Protein AF-X8AEP3-F1 (afdb_monomer)

Sequence (101 aa):
MRSLLNKVFTPRAIQSQRQMVTEKIDKYLGAVDPDRFDVVQDFSGPFPVEVITTMLGVPEEHAQQIRHWIDESLTREPGRSKSGSRVCRPISTPRCCTTIW

Foldseek 3Di:
DVVVVCVCPDPVNVVVCVVVLVVLQCVQVVVDDPVDDDCCPRPPLQSVLQSVCVVVVHDNVCSVVVSVVVVVVPDDDPPPPPPPDPPPDPPPDPDDPDDDD

Nearest PDB structures (foldseek):
  1io8-assembly2_B  TM=8.961E-01  e=4.052E-03  Saccharolobus solfataricus
  1io7-assembly2_B  TM=8.496E-01  e=3.179E-03  Saccharolobus solfataricus
  3p3l-assembly2_B  TM=8.886E-01  e=7.447E-02  Streptomyces thioluteus
  8amq-assembly1_A  TM=6.774E-01  e=2.219E-01  Mycobacterium tuberculosis H37Rv

Mean predicted aligned error: 11.28 Å

Solvent-accessible surface area (backbone atoms only — not comparable to full-atom values): 6535 Å² total; per-residue (Å²): 113,69,77,61,52,55,69,62,68,29,74,69,56,51,59,70,41,49,64,63,51,49,54,52,50,49,56,38,64,69,72,49,54,93,91,66,72,52,65,51,77,62,33,65,57,56,48,62,40,43,53,54,32,52,75,70,69,49,63,73,88,49,29,61,61,52,41,53,55,50,53,61,71,65,66,70,67,90,90,67,76,82,72,76,81,75,73,80,70,82,77,90,65,97,78,76,97,68,88,81,133

InterPro domains:
  IPR002397 Cytochrome P450, B-class [PR00359] (38-54)
  IPR002397 Cytochrome P450, B-class [PR00359] (55-70)
  IPR036396 Cytochrome P450 superfamily [G3DSA:1.10.630.10] (1-91)
  IPR036396 Cytochrome P450 superfamily [SSF48264] (1-74)

Organism: NCBI:txid1299334

pLDDT: mean 80.78, std 20.04, range [36.94, 97.44]

Radius of gyration: 19.1 Å; Cα contacts (8 Å, |Δi|>4): 38; chains: 1; bounding box: 37×32×47 Å

Secondary structure (DSSP, 8-state):
-HHHHHHHS-HHHHHTTHHHHHHHHHHHHTTS-TTS--IIIIIITHHHHHHHHHHTT--HHHHHHHHHHHHHHH---TT----------------------

Structure (mmCIF, N/CA/C/O backbone):
data_AF-X8AEP3-F1
#
_entry.id   AF-X8AEP3-F1
#
loop_
_atom_site.group_PDB
_atom_site.id
_atom_site.type_symbol
_atom_site.label_atom_id
_atom_site.label_alt_id
_atom_site.label_comp_id
_atom_site.label_asym_id
_atom_site.label_entity_id
_atom_site.label_seq_id
_atom_site.pdbx_PDB_ins_code
_atom_site.Cartn_x
_atom_site.Cartn_y
_atom_site.Cartn_z
_atom_site.occupancy
_atom_site.B_iso_or_equiv
_atom_site.auth_seq_id
_atom_site.auth_comp_id
_atom_site.auth_asym_id
_atom_site.auth_atom_id
_atom_site.pdbx_PDB_model_num
ATOM 1 N N . MET A 1 1 ? -3.758 13.946 17.869 1.00 82.25 1 MET A N 1
ATOM 2 C CA . MET A 1 1 ? -3.694 13.120 16.639 1.00 82.25 1 MET A CA 1
ATOM 3 C C . MET A 1 1 ? -3.569 11.619 16.926 1.00 82.25 1 MET A C 1
ATOM 5 O O . MET A 1 1 ? -4.438 10.872 16.504 1.00 82.25 1 MET A O 1
ATOM 9 N N . ARG A 1 2 ? -2.543 11.153 17.665 1.00 86.81 2 ARG A N 1
ATOM 10 C CA . ARG A 1 2 ? -2.269 9.706 17.864 1.00 86.81 2 ARG A CA 1
ATOM 11 C C . ARG A 1 2 ? -3.449 8.904 18.438 1.00 86.81 2 ARG A C 1
ATOM 13 O O . ARG A 1 2 ? -3.698 7.793 17.992 1.00 86.81 2 ARG A O 1
ATOM 20 N N . SER A 1 3 ? -4.201 9.474 19.382 1.00 88.75 3 SER A N 1
ATOM 21 C CA . SER A 1 3 ? -5.359 8.814 20.007 1.00 88.75 3 SER A CA 1
ATOM 22 C C . SER A 1 3 ? -6.511 8.516 19.040 1.00 88.75 3 SER A C 1
ATOM 24 O O . SER A 1 3 ? -7.250 7.565 19.273 1.00 88.75 3 SER A O 1
ATOM 26 N N . LEU A 1 4 ? -6.662 9.297 17.965 1.00 86.50 4 LEU A N 1
ATOM 27 C CA . LEU A 1 4 ? -7.664 9.054 16.928 1.00 86.50 4 LE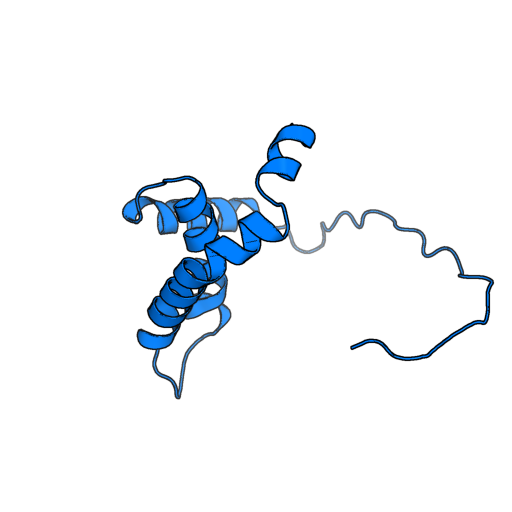U A CA 1
ATOM 28 C C . LEU A 1 4 ? -7.229 7.888 16.036 1.00 86.50 4 LEU A C 1
ATOM 30 O O . LEU A 1 4 ? -7.986 6.940 15.863 1.00 86.50 4 LEU A O 1
ATOM 34 N N . LEU A 1 5 ? -5.976 7.917 15.570 1.00 85.44 5 LEU A N 1
ATOM 35 C CA . LEU A 1 5 ? -5.391 6.884 14.709 1.00 85.44 5 LEU A CA 1
ATOM 36 C C . LEU A 1 5 ? -5.397 5.502 15.376 1.00 85.44 5 LEU A C 1
ATOM 38 O O . LEU A 1 5 ? -5.756 4.513 14.746 1.00 85.44 5 LEU A O 1
ATOM 42 N N . ASN A 1 6 ? -5.100 5.433 16.675 1.00 87.88 6 ASN A N 1
ATOM 43 C CA . ASN A 1 6 ? -5.099 4.167 17.414 1.00 87.88 6 ASN A CA 1
ATOM 44 C C . ASN A 1 6 ? -6.468 3.465 17.442 1.00 87.88 6 ASN A C 1
ATOM 46 O O . ASN A 1 6 ? -6.514 2.251 17.608 1.00 87.88 6 ASN A O 1
ATOM 50 N N . LYS A 1 7 ? -7.579 4.198 17.284 1.00 84.69 7 LYS A N 1
ATOM 51 C CA . LYS A 1 7 ? -8.922 3.598 17.203 1.00 84.69 7 LYS A CA 1
ATOM 52 C C . LYS A 1 7 ? -9.199 2.985 15.829 1.00 84.69 7 LYS A C 1
ATOM 54 O O . LYS A 1 7 ? -9.948 2.018 15.738 1.00 84.69 7 LYS A O 1
ATOM 59 N N . VAL A 1 8 ? -8.589 3.538 14.782 1.00 84.38 8 VAL A N 1
ATOM 60 C CA . VAL A 1 8 ? -8.777 3.110 13.386 1.00 84.38 8 VAL A CA 1
ATOM 61 C C . VAL A 1 8 ? -7.802 1.996 12.997 1.00 84.38 8 VAL A C 1
ATOM 63 O O . VAL A 1 8 ? -8.153 1.128 12.211 1.00 84.38 8 VAL A O 1
ATOM 66 N N . PHE A 1 9 ? -6.618 1.953 13.612 1.00 88.88 9 PHE A N 1
ATOM 67 C CA . PHE A 1 9 ? -5.598 0.917 13.402 1.00 88.88 9 PHE A CA 1
ATOM 68 C C . PHE A 1 9 ? -5.582 -0.135 14.525 1.00 88.88 9 PHE A C 1
ATOM 70 O O . PHE A 1 9 ? -4.526 -0.574 14.977 1.00 88.88 9 PHE A O 1
ATOM 77 N N . THR A 1 10 ? -6.760 -0.536 15.011 1.00 92.75 10 THR A N 1
ATOM 78 C CA . THR A 1 10 ? -6.865 -1.656 15.963 1.00 92.75 10 THR A CA 1
ATOM 79 C C . THR A 1 10 ? -6.678 -2.995 15.243 1.00 92.75 10 THR A C 1
ATOM 81 O O . THR A 1 10 ? -7.018 -3.092 14.063 1.00 92.75 10 THR A O 1
ATOM 84 N N . PRO A 1 11 ? -6.230 -4.068 15.927 1.00 93.56 11 PRO A N 1
ATOM 85 C CA . PRO A 1 11 ? -6.098 -5.388 15.304 1.00 93.56 11 PRO A CA 1
ATOM 86 C C . PRO A 1 11 ? -7.379 -5.852 14.599 1.00 93.56 11 PRO A C 1
ATOM 88 O O . PRO A 1 11 ? -7.322 -6.381 13.494 1.00 93.56 11 PRO A O 1
ATOM 91 N N . ARG A 1 12 ? -8.546 -5.583 15.199 1.00 93.81 12 ARG A N 1
ATOM 92 C CA . ARG A 1 12 ? -9.851 -5.910 14.612 1.00 93.81 12 ARG A CA 1
ATOM 93 C C . ARG A 1 12 ? -10.136 -5.111 13.336 1.00 93.81 12 ARG A C 1
ATOM 95 O O . ARG A 1 12 ? -10.584 -5.696 12.357 1.00 93.81 12 ARG A O 1
ATOM 102 N N . ALA A 1 13 ? -9.870 -3.804 13.343 1.00 90.81 13 ALA A N 1
ATOM 103 C CA . ALA A 1 13 ? -10.076 -2.945 12.176 1.00 90.81 13 ALA A CA 1
ATOM 104 C C . ALA A 1 13 ? -9.100 -3.259 11.033 1.00 90.81 13 ALA A C 1
ATOM 106 O O . ALA A 1 13 ? -9.471 -3.156 9.870 1.00 90.81 13 ALA A O 1
ATOM 107 N N . ILE A 1 14 ? -7.871 -3.683 11.345 1.00 91.56 14 ILE A N 1
ATOM 108 C CA . ILE A 1 14 ? -6.918 -4.165 10.339 1.00 91.56 14 ILE A CA 1
ATOM 109 C C . ILE A 1 14 ? -7.369 -5.506 9.758 1.00 91.56 14 ILE A C 1
ATOM 111 O O . ILE A 1 14 ? -7.342 -5.683 8.545 1.00 91.56 14 ILE A O 1
ATOM 115 N N . GLN A 1 15 ? -7.836 -6.441 10.592 1.00 94.62 15 GLN A N 1
ATOM 116 C CA . GLN A 1 15 ? -8.323 -7.733 10.101 1.00 94.62 15 GLN A CA 1
ATOM 117 C C . GLN A 1 15 ? -9.513 -7.593 9.147 1.00 94.62 15 GLN A C 1
ATOM 119 O O . GLN A 1 15 ? -9.586 -8.343 8.176 1.00 94.62 15 GLN A O 1
ATOM 124 N N . SER A 1 16 ? -10.404 -6.617 9.358 1.00 93.38 16 SER A N 1
ATOM 125 C CA . SER A 1 16 ? -11.509 -6.373 8.423 1.0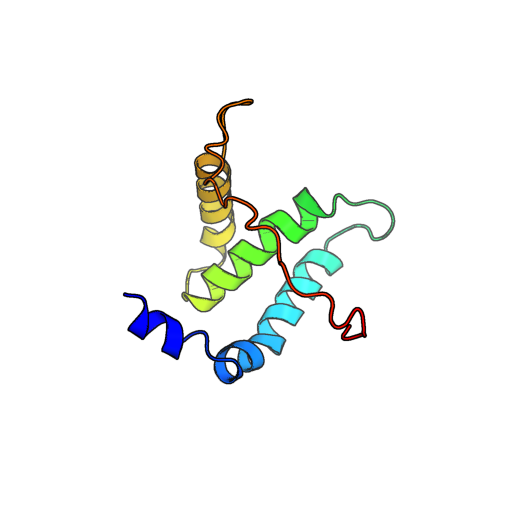0 93.38 16 SER A CA 1
ATOM 126 C C . SER A 1 16 ? -11.050 -5.864 7.053 1.00 93.38 16 SER A C 1
ATOM 128 O O . SER A 1 16 ? -11.819 -5.949 6.105 1.00 93.38 16 SER A O 1
ATOM 130 N N . GLN A 1 17 ? -9.810 -5.376 6.918 1.00 93.94 17 GLN A N 1
ATOM 131 C CA . GLN A 1 17 ? -9.239 -4.979 5.625 1.00 93.94 17 GLN A CA 1
ATOM 132 C C . GLN A 1 17 ? -8.705 -6.164 4.813 1.00 93.94 17 GLN A C 1
ATOM 134 O O . GLN A 1 17 ? -8.339 -5.970 3.658 1.00 93.94 17 GLN A O 1
ATOM 139 N N . ARG A 1 18 ? -8.640 -7.380 5.384 1.00 95.31 18 ARG A N 1
ATOM 140 C CA . ARG A 1 18 ? -8.020 -8.552 4.738 1.00 95.31 18 ARG A CA 1
ATOM 141 C C . ARG A 1 18 ? -8.513 -8.757 3.309 1.00 95.31 18 ARG A C 1
ATOM 143 O O . ARG A 1 18 ? -7.686 -8.926 2.428 1.00 95.31 18 ARG A O 1
ATOM 150 N N . GLN A 1 19 ? -9.828 -8.736 3.097 1.00 97.00 19 GLN A N 1
ATOM 151 C CA . GLN A 1 19 ? -10.404 -8.971 1.775 1.00 97.00 19 GLN A CA 1
ATOM 152 C C . GLN A 1 19 ? -9.952 -7.906 0.768 1.00 97.00 19 GLN A C 1
ATOM 154 O O . GLN A 1 19 ? -9.388 -8.260 -0.258 1.00 97.00 19 GLN A O 1
ATOM 159 N N . MET A 1 20 ? -10.118 -6.621 1.096 1.00 95.50 20 MET A N 1
ATOM 160 C CA . MET A 1 20 ? -9.691 -5.516 0.230 1.00 95.50 20 MET A CA 1
ATOM 161 C C . MET A 1 20 ? -8.195 -5.604 -0.092 1.00 95.50 20 MET A C 1
ATOM 163 O O . MET A 1 20 ? -7.795 -5.463 -1.241 1.00 95.50 20 MET A O 1
ATOM 167 N N . VAL A 1 21 ? -7.360 -5.898 0.908 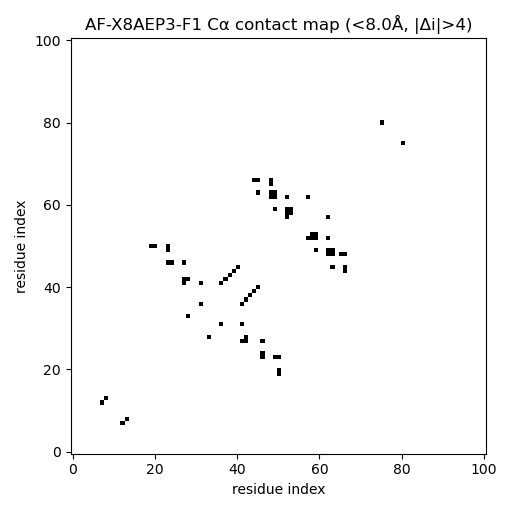1.00 96.25 21 VAL A N 1
ATOM 168 C CA . VAL A 1 21 ? -5.916 -6.058 0.707 1.00 96.25 21 VAL A CA 1
ATOM 169 C C . VAL A 1 21 ? -5.613 -7.227 -0.232 1.00 96.25 21 VAL A C 1
ATOM 171 O O . VAL A 1 21 ? -4.792 -7.068 -1.129 1.00 96.25 21 VAL A O 1
ATOM 174 N N . THR A 1 22 ? -6.272 -8.376 -0.062 1.00 97.44 22 THR A N 1
ATOM 175 C CA . THR A 1 22 ? -6.125 -9.527 -0.965 1.00 97.44 22 THR A CA 1
ATOM 176 C C . THR A 1 22 ? -6.545 -9.176 -2.390 1.00 97.44 22 THR A C 1
ATOM 178 O O . THR A 1 22 ? -5.777 -9.433 -3.305 1.00 97.44 22 THR A O 1
ATOM 181 N N . GLU A 1 23 ? -7.672 -8.489 -2.580 1.00 96.81 23 GLU A N 1
ATOM 182 C CA . GLU A 1 23 ? -8.121 -8.033 -3.904 1.00 96.81 23 GLU A CA 1
ATOM 183 C C . GLU A 1 23 ? -7.089 -7.113 -4.578 1.00 96.81 23 GLU A C 1
ATOM 185 O O . GLU A 1 23 ? -6.837 -7.228 -5.777 1.00 96.81 23 GLU A O 1
ATOM 190 N N . LYS A 1 24 ? -6.438 -6.223 -3.816 1.00 95.25 24 LYS A N 1
ATOM 191 C CA . LYS A 1 24 ? -5.349 -5.391 -4.349 1.00 95.25 24 LYS A CA 1
ATOM 192 C C . LYS A 1 24 ? -4.104 -6.218 -4.677 1.00 95.25 24 LYS A C 1
ATOM 194 O O . LYS A 1 24 ? -3.480 -5.963 -5.701 1.00 95.25 24 LYS A O 1
ATOM 199 N N . ILE A 1 25 ? -3.748 -7.206 -3.855 1.00 96.69 25 ILE A N 1
ATOM 200 C CA . ILE A 1 25 ? -2.633 -8.117 -4.157 1.00 96.69 25 ILE A CA 1
ATOM 201 C C . ILE A 1 25 ? -2.900 -8.860 -5.468 1.00 96.69 25 ILE A C 1
ATOM 203 O O . ILE A 1 25 ? -2.046 -8.843 -6.353 1.00 96.69 25 ILE A O 1
ATOM 207 N N . ASP A 1 26 ? -4.091 -9.440 -5.609 1.00 97.06 26 ASP A N 1
ATOM 208 C CA . ASP A 1 26 ? -4.500 -10.192 -6.795 1.00 97.06 26 ASP A CA 1
ATOM 209 C C . ASP A 1 26 ? -4.535 -9.301 -8.042 1.00 97.06 26 ASP A C 1
ATOM 211 O O . ASP A 1 26 ? -4.097 -9.722 -9.108 1.00 97.06 26 ASP A O 1
ATOM 215 N N . LYS A 1 27 ? -4.976 -8.043 -7.914 1.00 95.06 27 LYS A N 1
ATOM 216 C CA . LYS A 1 27 ? -4.936 -7.054 -9.000 1.00 95.06 27 LYS A CA 1
ATOM 217 C C . LYS A 1 27 ? -3.515 -6.839 -9.531 1.00 95.06 27 LYS A C 1
ATOM 219 O O . LYS A 1 27 ? -3.314 -6.882 -10.741 1.00 95.06 27 LYS A O 1
ATOM 224 N N . TYR A 1 28 ? -2.546 -6.577 -8.653 1.00 94.94 28 TYR A N 1
ATOM 225 C CA . TYR A 1 28 ? -1.175 -6.286 -9.087 1.00 94.94 28 TYR A CA 1
ATOM 226 C C . TYR A 1 28 ? -0.448 -7.545 -9.561 1.00 94.94 28 TYR A C 1
ATOM 228 O O . TYR A 1 28 ? 0.153 -7.534 -10.630 1.00 94.94 28 TYR A O 1
ATOM 236 N N . LEU A 1 29 ? -0.540 -8.648 -8.814 1.00 95.31 29 LEU A N 1
ATOM 237 C CA . LEU A 1 29 ? 0.125 -9.897 -9.192 1.00 95.31 29 LEU A CA 1
ATOM 238 C C . LEU A 1 29 ? -0.542 -10.594 -10.386 1.00 95.31 29 LEU A C 1
ATOM 240 O O . 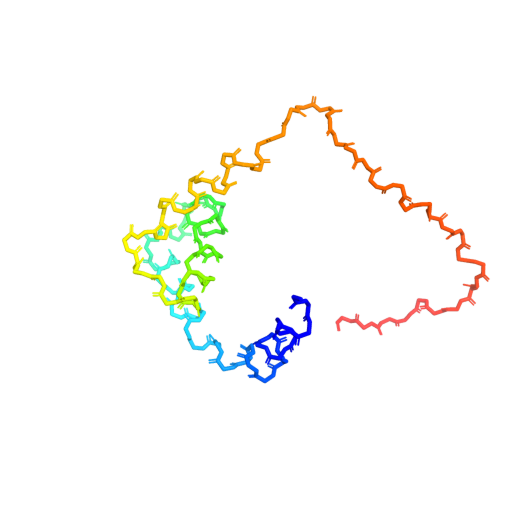LEU A 1 29 ? 0.123 -11.324 -11.109 1.00 95.31 29 LEU A O 1
ATOM 244 N N . GLY A 1 30 ? -1.833 -10.358 -10.624 1.00 96.25 30 GLY A N 1
ATOM 245 C CA . GLY A 1 30 ? -2.541 -10.861 -11.801 1.00 96.25 30 GLY A CA 1
ATOM 246 C C . GLY A 1 30 ? -2.240 -10.086 -13.087 1.00 96.25 30 GLY A C 1
ATOM 247 O O . GLY A 1 30 ? -2.560 -10.575 -14.168 1.00 96.25 30 GLY A O 1
ATOM 248 N N . ALA A 1 31 ? -1.645 -8.893 -12.989 1.00 94.31 31 ALA A N 1
ATOM 249 C CA . ALA A 1 31 ? -1.309 -8.053 -14.139 1.00 94.31 31 ALA A CA 1
ATOM 250 C C . ALA A 1 31 ? 0.130 -8.247 -14.649 1.00 94.31 31 ALA A C 1
ATOM 252 O O . ALA A 1 31 ? 0.447 -7.789 -15.747 1.00 94.31 31 ALA A O 1
ATOM 253 N N . VAL A 1 32 ? 0.998 -8.891 -13.865 1.00 96.06 32 VAL A N 1
ATOM 254 C CA . VAL A 1 32 ? 2.413 -9.090 -14.207 1.00 96.06 32 VAL A CA 1
ATOM 255 C C . VAL A 1 32 ? 2.653 -10.423 -14.915 1.00 96.06 32 VAL A C 1
ATOM 257 O O . VAL A 1 32 ? 1.887 -11.374 -14.763 1.00 96.06 32 VAL A O 1
ATOM 260 N N . ASP A 1 33 ? 3.751 -10.503 -15.668 1.00 95.56 33 ASP A N 1
ATOM 261 C CA . ASP A 1 33 ? 4.275 -11.775 -16.167 1.00 95.56 33 ASP A CA 1
ATOM 262 C C . ASP A 1 33 ? 4.898 -12.556 -14.993 1.00 95.56 33 ASP A C 1
ATOM 264 O O . ASP A 1 33 ? 5.862 -12.070 -14.391 1.00 95.56 33 ASP A O 1
ATOM 268 N N . PRO A 1 34 ? 4.385 -13.753 -14.649 1.00 93.38 34 PRO A N 1
ATOM 269 C CA . PRO A 1 34 ? 4.894 -14.531 -13.524 1.00 93.38 34 PRO A CA 1
ATOM 270 C C . PRO A 1 34 ? 6.360 -14.957 -13.686 1.00 93.38 34 PRO A C 1
ATOM 272 O O . PRO A 1 34 ? 7.032 -15.178 -12.677 1.00 93.38 34 PRO A O 1
ATOM 275 N N . ASP A 1 35 ? 6.871 -15.054 -14.916 1.00 94.75 35 ASP A N 1
ATOM 276 C CA . ASP A 1 35 ? 8.244 -15.491 -15.169 1.00 94.75 35 ASP A CA 1
ATOM 277 C C . ASP A 1 35 ? 9.245 -14.328 -15.105 1.00 94.75 35 ASP A C 1
ATOM 279 O O . ASP A 1 35 ? 10.436 -14.543 -14.842 1.00 94.75 35 ASP A O 1
ATOM 283 N N . ARG A 1 36 ? 8.790 -13.088 -15.348 1.00 93.94 36 ARG A N 1
ATOM 284 C CA . ARG A 1 36 ? 9.645 -11.892 -15.415 1.00 93.94 36 ARG A CA 1
ATOM 285 C C . ARG A 1 36 ? 8.897 -10.607 -15.063 1.00 93.94 36 ARG A C 1
ATOM 287 O O . ARG A 1 36 ? 8.306 -9.968 -15.928 1.00 93.94 36 ARG A O 1
ATOM 294 N N . PHE A 1 37 ? 9.063 -10.148 -13.825 1.00 97.25 37 PHE A N 1
ATOM 295 C CA . PHE A 1 37 ? 8.618 -8.819 -13.400 1.00 97.25 37 PHE A CA 1
ATOM 296 C C . PHE A 1 37 ? 9.518 -8.231 -12.303 1.00 97.25 37 PHE A C 1
ATOM 298 O O . PHE A 1 37 ? 10.271 -8.952 -11.640 1.00 97.25 37 PHE A O 1
ATOM 305 N N . ASP A 1 38 ? 9.453 -6.915 -12.114 1.00 96.06 38 ASP A N 1
ATOM 306 C CA . ASP A 1 38 ? 10.125 -6.195 -11.035 1.00 96.06 38 ASP A CA 1
ATOM 307 C C . ASP A 1 38 ? 9.182 -6.091 -9.826 1.00 96.06 38 ASP A C 1
ATOM 309 O O . ASP A 1 38 ? 8.234 -5.309 -9.793 1.00 96.06 38 ASP A O 1
ATOM 313 N N . VAL A 1 39 ? 9.468 -6.860 -8.774 1.00 95.19 39 VAL A N 1
ATOM 314 C CA . VAL A 1 39 ? 8.662 -6.890 -7.538 1.00 95.19 39 VAL A CA 1
ATOM 315 C C . VAL A 1 39 ? 8.531 -5.508 -6.876 1.00 95.19 39 VAL A C 1
ATOM 317 O O . VAL A 1 39 ? 7.570 -5.247 -6.143 1.00 95.19 39 VAL A O 1
ATOM 320 N N . VAL A 1 40 ? 9.487 -4.603 -7.092 1.00 92.75 40 VAL A N 1
ATOM 321 C CA . VAL A 1 40 ? 9.439 -3.246 -6.547 1.00 92.75 40 VAL A CA 1
ATOM 322 C C . VAL A 1 40 ? 8.566 -2.353 -7.407 1.00 92.75 40 VAL A C 1
ATOM 324 O O . VAL A 1 40 ? 7.595 -1.798 -6.894 1.00 92.75 40 VAL A O 1
ATOM 327 N N . GLN A 1 41 ? 8.885 -2.225 -8.692 1.00 92.06 41 GLN A N 1
ATOM 328 C CA . GLN A 1 41 ? 8.164 -1.310 -9.578 1.00 92.06 41 GLN A CA 1
ATOM 329 C C . GLN A 1 41 ? 6.730 -1.771 -9.850 1.00 92.06 41 GLN A C 1
ATOM 331 O O . GLN A 1 41 ? 5.813 -0.950 -9.820 1.00 92.06 41 GLN A O 1
ATOM 336 N N . ASP A 1 42 ? 6.528 -3.073 -10.035 1.00 94.12 42 ASP A N 1
ATOM 337 C CA . ASP A 1 42 ? 5.264 -3.613 -10.535 1.00 94.12 42 ASP A CA 1
ATOM 338 C C . ASP A 1 42 ? 4.304 -4.035 -9.411 1.00 94.12 42 ASP A C 1
ATOM 340 O O . ASP A 1 42 ? 3.104 -4.179 -9.639 1.00 94.12 42 ASP A O 1
ATOM 344 N N . PHE A 1 43 ? 4.800 -4.204 -8.177 1.00 94.50 43 PHE A N 1
ATOM 345 C CA . PHE A 1 43 ? 3.984 -4.644 -7.040 1.00 94.50 43 PHE A CA 1
ATOM 346 C C . PHE A 1 43 ? 4.155 -3.769 -5.795 1.00 94.50 43 PHE A C 1
ATOM 348 O O . PHE A 1 43 ? 3.253 -3.016 -5.435 1.00 94.50 43 PHE A O 1
ATOM 355 N N . SER A 1 44 ? 5.295 -3.854 -5.106 1.00 92.56 44 SER A N 1
ATOM 356 C CA . SER A 1 44 ? 5.433 -3.301 -3.749 1.00 92.56 44 SER A CA 1
ATOM 357 C C . SER A 1 44 ? 5.527 -1.773 -3.680 1.00 92.56 44 SER A C 1
ATOM 359 O O . SER A 1 44 ? 5.243 -1.208 -2.627 1.00 92.56 44 SER A O 1
ATOM 361 N N . GLY A 1 45 ? 5.874 -1.098 -4.775 1.00 91.19 45 GLY A N 1
ATOM 362 C CA . GLY A 1 45 ? 5.778 0.355 -4.910 1.00 91.19 45 GLY A CA 1
ATOM 363 C C . GLY A 1 45 ? 4.325 0.842 -4.971 1.00 91.19 45 GLY A C 1
ATOM 364 O O . GLY A 1 45 ? 3.912 1.630 -4.117 1.00 91.19 45 GLY A O 1
ATOM 365 N N . PRO A 1 46 ? 3.516 0.391 -5.947 1.00 92.06 46 PRO A N 1
ATOM 366 C CA . PRO A 1 46 ? 2.143 0.871 -6.098 1.00 92.06 46 PRO A CA 1
ATOM 367 C C . PRO A 1 46 ? 1.142 0.304 -5.075 1.00 92.06 46 PRO A C 1
ATOM 369 O O . PRO A 1 46 ? 0.258 1.036 -4.620 1.00 92.06 46 PRO A O 1
ATOM 372 N N . PHE A 1 47 ? 1.293 -0.953 -4.647 1.00 93.94 47 PHE A N 1
ATOM 373 C CA . PHE A 1 47 ? 0.327 -1.639 -3.778 1.00 93.94 47 PHE A CA 1
ATOM 374 C C . PHE A 1 47 ? 0.036 -0.926 -2.436 1.00 93.94 47 PHE A C 1
ATOM 376 O O . PHE A 1 47 ? -1.139 -0.689 -2.138 1.00 93.94 47 PHE A O 1
ATOM 383 N N . PRO A 1 48 ? 1.031 -0.537 -1.608 1.00 92.25 48 PRO A N 1
ATOM 384 C CA . PRO A 1 48 ? 0.759 0.056 -0.296 1.00 92.25 48 PRO A CA 1
ATOM 385 C C . PRO A 1 48 ? 0.062 1.414 -0.387 1.00 92.25 48 PRO A C 1
ATOM 387 O O . PRO A 1 48 ? -0.757 1.749 0.473 1.00 92.25 48 PRO A O 1
ATOM 390 N N . VAL A 1 49 ? 0.375 2.190 -1.430 1.00 93.25 49 VAL A N 1
ATOM 391 C CA . VAL A 1 49 ? -0.262 3.487 -1.675 1.00 93.25 49 VAL A CA 1
ATOM 392 C C . VAL A 1 49 ? -1.731 3.291 -2.030 1.00 93.25 49 VAL A C 1
ATOM 394 O O . VAL A 1 49 ? -2.585 3.998 -1.493 1.00 93.25 49 VAL A O 1
ATOM 397 N N . GLU A 1 50 ? -2.057 2.297 -2.855 1.00 93.44 50 GLU A N 1
ATOM 398 C CA . GLU A 1 50 ? -3.451 1.992 -3.183 1.00 93.44 50 GLU A CA 1
ATOM 399 C C . GLU A 1 50 ? -4.245 1.498 -1.962 1.00 93.44 50 GLU A C 1
ATOM 401 O O . GLU A 1 50 ? -5.388 1.910 -1.760 1.00 93.44 50 GLU A O 1
ATOM 406 N N . VAL A 1 51 ? -3.636 0.685 -1.091 1.00 93.88 51 VAL A N 1
ATOM 407 C CA . VAL A 1 51 ? -4.277 0.224 0.153 1.00 93.88 51 VAL A CA 1
ATOM 408 C C . VAL A 1 51 ? -4.665 1.407 1.043 1.00 93.88 51 VAL A C 1
ATOM 410 O O . VAL A 1 51 ? -5.821 1.515 1.455 1.00 93.88 51 VAL A O 1
ATOM 413 N N . ILE A 1 52 ? -3.732 2.322 1.334 1.00 91.94 52 ILE A N 1
ATOM 414 C CA . ILE A 1 52 ? -4.022 3.435 2.249 1.00 91.94 52 ILE A CA 1
ATOM 415 C C . ILE A 1 52 ? -4.982 4.458 1.633 1.00 91.94 52 ILE A C 1
ATOM 417 O O . ILE A 1 52 ? -5.852 4.972 2.331 1.00 91.94 52 ILE A O 1
ATOM 421 N N . THR A 1 53 ? -4.874 4.733 0.333 1.00 93.50 53 THR A N 1
ATOM 422 C CA . THR A 1 53 ? -5.782 5.657 -0.368 1.00 93.50 53 THR A CA 1
ATOM 423 C C . THR A 1 53 ? -7.204 5.103 -0.424 1.00 93.50 53 THR A C 1
ATOM 425 O O . THR A 1 53 ? -8.146 5.839 -0.129 1.00 93.50 53 THR A O 1
ATOM 428 N N . THR A 1 54 ? -7.359 3.790 -0.631 1.00 92.88 54 THR A N 1
ATOM 429 C CA . THR A 1 54 ? -8.655 3.098 -0.524 1.00 92.88 54 THR A CA 1
ATOM 430 C C . THR A 1 54 ? -9.239 3.222 0.886 1.00 92.88 54 THR A C 1
ATOM 432 O O . THR A 1 54 ? -10.404 3.582 1.044 1.00 92.88 54 THR A O 1
ATOM 435 N N . MET A 1 55 ? -8.434 2.999 1.935 1.00 90.44 55 MET A N 1
ATOM 436 C CA . MET A 1 55 ? -8.883 3.165 3.329 1.00 90.44 55 MET A CA 1
ATOM 437 C C . MET A 1 55 ? -9.333 4.600 3.649 1.00 90.44 55 MET A C 1
ATOM 439 O O . MET A 1 55 ? -10.189 4.796 4.510 1.00 90.44 55 MET A O 1
ATOM 443 N N . LEU A 1 56 ? -8.752 5.598 2.979 1.00 90.12 56 LEU A N 1
ATOM 444 C CA . LEU A 1 56 ? -9.092 7.015 3.130 1.00 90.12 56 LEU A CA 1
ATOM 445 C C . LEU A 1 56 ? -10.258 7.463 2.232 1.00 90.12 56 LEU A C 1
ATOM 447 O O . LEU A 1 56 ? -10.663 8.621 2.319 1.00 90.12 56 LEU A O 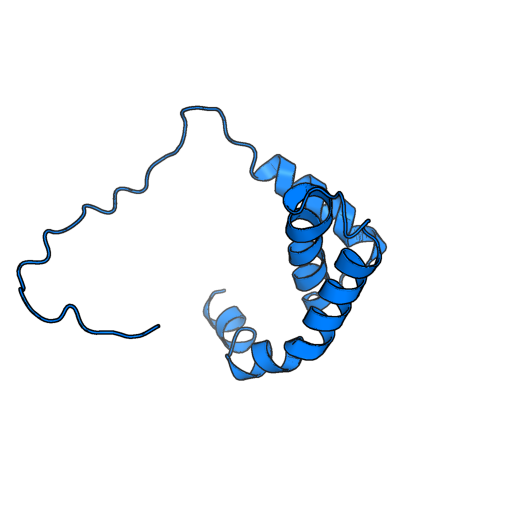1
ATOM 451 N N . GLY A 1 57 ? -10.805 6.575 1.394 1.00 91.62 57 GLY A N 1
ATOM 452 C CA . GLY A 1 57 ? -11.894 6.893 0.466 1.00 91.62 57 GLY A CA 1
ATOM 453 C C . GLY A 1 57 ? -11.462 7.764 -0.716 1.00 91.62 57 GLY A C 1
ATOM 454 O O . GLY A 1 57 ? -12.281 8.485 -1.280 1.00 91.62 57 GLY A O 1
ATOM 455 N N . VAL A 1 58 ? -10.177 7.738 -1.067 1.00 93.44 58 VAL A N 1
ATOM 456 C CA . VAL A 1 58 ? -9.645 8.467 -2.219 1.00 93.44 58 VAL A CA 1
ATOM 457 C C . VAL A 1 58 ? -10.005 7.709 -3.507 1.00 93.44 58 VAL A C 1
ATOM 459 O O . VAL A 1 58 ? -9.809 6.493 -3.552 1.00 93.44 58 VAL A O 1
ATOM 462 N N . PRO A 1 59 ? -10.495 8.401 -4.552 1.00 92.06 59 PRO A N 1
ATOM 463 C CA . PRO A 1 59 ? -10.725 7.803 -5.865 1.00 92.06 59 PRO A CA 1
ATOM 464 C C . PRO A 1 59 ? -9.466 7.140 -6.444 1.00 92.06 59 PRO A C 1
ATOM 466 O O . PRO A 1 59 ? -8.351 7.651 -6.298 1.00 92.06 59 PRO A O 1
ATOM 469 N N . GLU A 1 60 ? -9.639 5.996 -7.101 1.00 86.62 60 GLU A N 1
ATOM 470 C CA . GLU A 1 60 ? -8.539 5.149 -7.577 1.00 86.62 60 GLU A CA 1
ATOM 471 C C . GLU A 1 60 ? -7.637 5.870 -8.589 1.00 86.62 60 GLU A C 1
ATOM 473 O O . GLU A 1 60 ? -6.417 5.691 -8.572 1.00 86.62 60 GLU A O 1
ATOM 478 N N . GLU A 1 61 ? -8.207 6.767 -9.397 1.00 89.69 61 GLU A N 1
ATOM 479 C CA . GLU A 1 61 ? -7.480 7.588 -10.368 1.00 89.69 61 GLU A CA 1
ATOM 480 C C . GLU A 1 61 ? -6.400 8.477 -9.730 1.00 89.69 61 GLU A C 1
ATOM 482 O O . GLU A 1 61 ? -5.440 8.872 -10.392 1.00 89.69 61 GLU A O 1
ATOM 487 N N . HIS A 1 62 ? -6.516 8.777 -8.435 1.00 91.06 62 HIS A N 1
ATOM 488 C CA . HIS A 1 62 ? -5.562 9.621 -7.721 1.00 91.06 62 HIS A CA 1
ATOM 489 C C . HIS A 1 62 ? -4.464 8.824 -7.010 1.00 91.06 62 HIS A C 1
ATOM 491 O O . HIS A 1 62 ? -3.445 9.407 -6.633 1.00 91.06 62 HIS A O 1
ATOM 497 N N . ALA A 1 63 ? -4.616 7.506 -6.846 1.00 86.19 63 ALA A N 1
ATOM 498 C CA . ALA A 1 63 ? -3.676 6.686 -6.082 1.00 86.19 63 ALA A CA 1
ATOM 499 C C . ALA A 1 63 ? -2.252 6.725 -6.668 1.00 86.19 63 ALA A C 1
ATOM 501 O O . ALA A 1 63 ? -1.281 6.893 -5.929 1.00 86.19 63 ALA A O 1
ATOM 502 N N . GLN A 1 64 ? -2.117 6.655 -7.998 1.00 84.19 64 GLN A N 1
ATOM 503 C CA . GLN A 1 64 ? -0.806 6.714 -8.659 1.00 84.19 64 GLN A CA 1
ATOM 504 C C . GLN A 1 64 ? -0.171 8.104 -8.576 1.00 84.19 64 GLN A C 1
ATOM 506 O O . GLN A 1 64 ? 1.025 8.223 -8.320 1.00 84.19 64 GLN A O 1
ATOM 511 N N . GLN A 1 65 ? -0.963 9.170 -8.699 1.00 91.00 65 GLN A N 1
ATOM 512 C CA . GLN A 1 65 ? -0.446 10.528 -8.528 1.00 91.00 65 GLN A CA 1
ATOM 513 C C . GLN A 1 65 ? 0.090 10.752 -7.104 1.00 91.00 65 GLN A C 1
ATOM 515 O O . GLN A 1 65 ? 1.158 11.341 -6.927 1.00 91.00 65 GLN A O 1
ATOM 520 N N . ILE A 1 66 ? -0.619 10.235 -6.097 1.00 90.62 66 ILE A N 1
ATOM 521 C CA . ILE A 1 66 ? -0.190 10.269 -4.695 1.00 90.62 66 ILE A CA 1
ATOM 522 C C . ILE A 1 66 ? 1.104 9.472 -4.501 1.00 90.62 66 ILE A C 1
ATOM 524 O O . ILE A 1 66 ? 1.992 9.939 -3.789 1.00 90.62 66 ILE A O 1
ATOM 528 N N . ARG A 1 67 ? 1.246 8.309 -5.152 1.00 88.31 67 ARG A N 1
ATOM 529 C CA . ARG A 1 67 ? 2.487 7.522 -5.120 1.00 88.31 67 ARG A CA 1
ATOM 530 C C . ARG A 1 67 ? 3.673 8.347 -5.601 1.00 88.31 67 ARG A C 1
ATOM 532 O O . ARG A 1 67 ? 4.662 8.440 -4.885 1.00 88.31 67 ARG A O 1
ATOM 539 N N . HIS A 1 68 ? 3.547 8.987 -6.761 1.00 90.19 68 HIS A N 1
ATOM 540 C CA . HIS A 1 68 ? 4.623 9.804 -7.322 1.00 90.19 68 HIS A CA 1
ATOM 541 C C . HIS A 1 68 ? 5.049 10.932 -6.374 1.00 90.19 68 HIS A C 1
ATOM 543 O O . HIS A 1 68 ? 6.240 11.106 -6.130 1.00 90.19 68 HIS A O 1
ATOM 549 N N . TRP A 1 69 ? 4.094 11.631 -5.752 1.00 92.56 69 TRP A N 1
ATOM 550 C CA . TRP A 1 69 ? 4.413 12.669 -4.765 1.00 92.56 69 TRP A CA 1
ATOM 551 C C . TRP A 1 69 ? 5.113 12.118 -3.516 1.00 92.56 69 TRP A C 1
ATOM 553 O O . TRP A 1 69 ? 6.024 12.756 -2.983 1.00 92.56 69 TRP A O 1
ATOM 563 N N . ILE A 1 70 ? 4.706 10.940 -3.032 1.00 87.56 70 ILE A N 1
ATOM 564 C CA . ILE A 1 70 ? 5.353 10.287 -1.887 1.00 87.56 70 ILE A CA 1
ATOM 565 C C . ILE A 1 70 ? 6.786 9.890 -2.250 1.00 87.56 70 ILE A C 1
ATOM 567 O O . ILE A 1 70 ? 7.702 10.209 -1.489 1.00 87.56 70 ILE A O 1
ATOM 571 N N . ASP A 1 71 ? 6.987 9.253 -3.401 1.00 86.56 71 ASP A N 1
ATOM 572 C CA . ASP A 1 71 ? 8.297 8.801 -3.873 1.00 86.56 71 ASP A CA 1
ATOM 573 C C . ASP A 1 71 ? 9.272 9.983 -4.011 1.00 86.56 71 ASP A C 1
ATOM 575 O O . ASP A 1 71 ? 10.387 9.943 -3.481 1.00 86.56 71 ASP A O 1
ATOM 579 N N . GLU A 1 72 ? 8.823 11.092 -4.607 1.00 88.19 72 GLU A N 1
ATOM 580 C CA . GLU A 1 72 ? 9.595 12.337 -4.683 1.00 88.19 72 GLU A CA 1
ATOM 581 C C . GLU A 1 72 ? 9.965 12.859 -3.287 1.00 88.19 72 GLU A C 1
ATOM 583 O O . GLU A 1 72 ? 11.135 13.140 -3.018 1.00 88.19 72 GLU A O 1
ATOM 588 N N . SER A 1 73 ? 9.003 12.910 -2.358 1.00 86.56 73 SER A N 1
ATOM 589 C CA . SER A 1 73 ? 9.228 13.401 -0.989 1.00 86.56 73 SER A CA 1
ATOM 590 C C . SER A 1 73 ? 10.205 12.547 -0.169 1.00 86.56 73 SER A C 1
ATOM 592 O O . SER A 1 73 ? 10.814 13.032 0.789 1.00 86.56 73 SER A O 1
ATOM 594 N N . LEU A 1 74 ? 10.350 11.266 -0.523 1.00 84.12 74 LEU A N 1
ATOM 595 C CA . LEU A 1 74 ? 11.219 10.308 0.158 1.00 84.12 74 LEU A CA 1
ATOM 596 C C . LEU A 1 74 ? 12.626 10.242 -0.440 1.00 84.12 74 LEU A C 1
ATOM 598 O O . LEU A 1 74 ? 13.489 9.578 0.154 1.00 84.12 74 LEU A O 1
ATOM 602 N N . THR A 1 75 ? 12.867 10.942 -1.552 1.00 84.88 75 THR A N 1
ATOM 603 C CA . THR A 1 75 ? 14.189 11.060 -2.167 1.00 84.88 75 THR A CA 1
ATOM 604 C C . THR A 1 75 ? 15.160 11.665 -1.161 1.00 84.88 75 THR A C 1
ATOM 606 O O . THR A 1 75 ? 14.911 12.700 -0.540 1.00 84.88 75 THR A O 1
ATOM 609 N N . ARG A 1 76 ? 16.279 10.975 -0.944 1.00 81.00 76 ARG A N 1
ATOM 610 C CA . ARG A 1 76 ? 17.314 11.382 0.006 1.00 81.00 76 ARG A CA 1
ATOM 611 C C . ARG A 1 76 ? 18.632 11.534 -0.726 1.00 81.00 76 ARG A C 1
ATOM 613 O O . ARG A 1 76 ? 19.047 10.624 -1.435 1.00 81.00 76 ARG A O 1
ATOM 620 N N . GLU A 1 77 ? 19.315 12.642 -0.459 1.00 74.81 77 GLU A N 1
ATOM 621 C CA . GLU A 1 77 ? 20.696 12.841 -0.889 1.00 74.81 77 GLU A CA 1
ATOM 622 C C . GLU A 1 77 ? 21.591 11.716 -0.336 1.00 74.81 77 GLU A C 1
ATOM 624 O O . GLU A 1 77 ? 21.579 11.466 0.885 1.00 74.81 77 GLU A O 1
ATOM 629 N N . PRO A 1 78 ? 22.380 11.044 -1.192 1.00 69.94 78 PRO A N 1
ATOM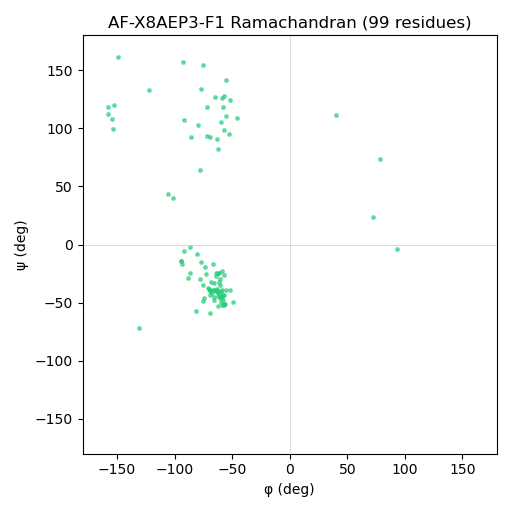 630 C CA . PRO A 1 78 ? 23.344 10.043 -0.757 1.00 69.94 78 PRO A CA 1
ATOM 631 C C . PRO A 1 78 ? 24.258 10.611 0.341 1.00 69.94 78 PRO A C 1
ATOM 633 O O . PRO A 1 78 ? 24.878 11.657 0.178 1.00 69.94 78 PRO A O 1
ATOM 636 N N . GLY A 1 79 ? 24.321 9.941 1.497 1.00 70.19 79 GLY A N 1
ATOM 637 C CA . GLY A 1 79 ? 25.173 10.344 2.627 1.00 70.19 79 GLY A CA 1
ATOM 638 C C . GLY A 1 79 ? 24.519 11.240 3.690 1.00 70.19 79 GLY A C 1
ATOM 639 O O . GLY A 1 79 ? 25.131 11.479 4.729 1.00 70.19 79 GLY A O 1
ATOM 640 N N . ARG A 1 80 ? 23.261 11.680 3.517 1.00 61.72 80 ARG A N 1
ATOM 641 C CA . ARG A 1 80 ? 22.532 12.483 4.524 1.00 61.72 80 ARG A CA 1
ATOM 642 C C . ARG A 1 80 ? 21.461 11.686 5.276 1.00 61.72 80 ARG A C 1
ATOM 644 O O . ARG A 1 80 ? 20.365 12.179 5.533 1.00 61.72 80 ARG A O 1
ATOM 651 N N . SER A 1 81 ? 21.758 10.459 5.694 1.00 56.78 81 SER A N 1
ATOM 652 C CA . SER A 1 81 ? 20.920 9.768 6.677 1.00 5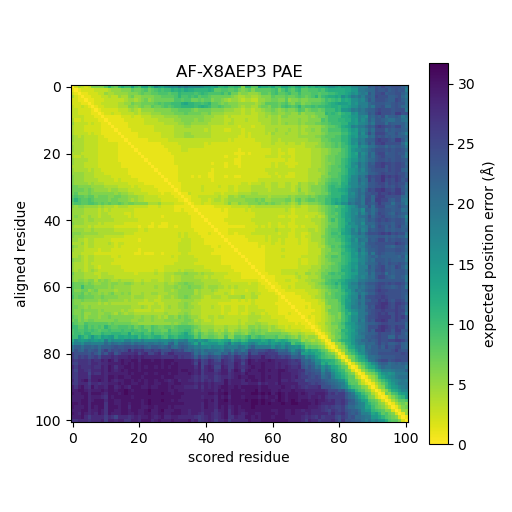6.78 81 SER A CA 1
ATOM 653 C C . SER A 1 81 ? 21.257 10.294 8.073 1.00 56.78 81 SER A C 1
ATOM 655 O O . SER A 1 81 ? 22.268 9.908 8.659 1.00 56.78 81 SER A O 1
ATOM 657 N N . LYS A 1 82 ? 20.415 11.170 8.635 1.00 53.62 82 LYS A N 1
ATOM 658 C CA . LYS A 1 82 ? 20.411 11.428 10.083 1.00 53.62 82 LYS A CA 1
ATOM 659 C C . LYS A 1 82 ? 20.023 10.113 10.765 1.00 53.62 82 LYS A C 1
ATOM 661 O O . LYS A 1 82 ? 18.841 9.823 10.935 1.00 53.62 82 LYS A O 1
ATOM 666 N N . SER A 1 83 ? 21.014 9.294 11.105 1.00 46.22 83 SER A N 1
ATOM 667 C CA . SER A 1 83 ? 20.841 8.185 12.029 1.00 46.22 83 SER A CA 1
ATOM 668 C C . SER A 1 83 ? 20.374 8.792 13.348 1.00 46.22 83 SER A C 1
ATOM 670 O O . SER A 1 83 ? 21.119 9.462 14.059 1.00 46.22 83 SER A O 1
ATOM 672 N N . GLY A 1 84 ? 19.088 8.623 13.655 1.00 46.06 84 GLY A N 1
ATOM 673 C CA . GLY A 1 84 ? 18.626 8.774 15.024 1.00 46.06 84 GLY A CA 1
ATOM 674 C C . GLY A 1 84 ? 19.466 7.823 15.864 1.00 46.06 84 GLY A C 1
ATOM 675 O O . GLY A 1 84 ? 19.370 6.606 15.701 1.00 46.06 84 GLY A O 1
ATOM 676 N N . SER A 1 85 ? 20.338 8.382 16.695 1.00 37.50 85 SER A N 1
ATOM 677 C CA . SER A 1 85 ? 21.196 7.668 17.624 1.00 37.50 85 SER A CA 1
ATOM 678 C C . SER A 1 85 ? 20.338 6.917 18.641 1.00 37.50 85 SER A C 1
ATOM 680 O O . SER A 1 85 ? 20.142 7.342 19.776 1.00 37.50 85 SER A O 1
ATOM 682 N N . ARG A 1 86 ? 19.847 5.735 18.265 1.00 44.47 86 ARG A N 1
ATOM 683 C CA . ARG A 1 86 ? 19.672 4.676 19.251 1.00 44.47 86 ARG A CA 1
ATOM 684 C C . ARG A 1 86 ? 21.070 4.198 19.590 1.00 44.47 86 ARG A C 1
ATOM 686 O O . ARG A 1 86 ? 21.639 3.357 18.907 1.00 44.47 86 ARG A O 1
ATOM 693 N N . VAL A 1 87 ? 21.621 4.789 20.646 1.00 47.00 87 VAL A N 1
ATOM 694 C CA . VAL A 1 87 ? 22.646 4.145 21.462 1.00 47.00 87 VAL A CA 1
ATOM 695 C C . VAL A 1 87 ? 22.151 2.722 21.714 1.00 47.00 87 VAL A C 1
ATOM 697 O O . VAL A 1 87 ? 21.158 2.532 22.419 1.00 47.00 87 VAL A O 1
ATOM 700 N N . CYS A 1 88 ? 22.796 1.731 21.097 1.00 38.97 88 CYS A N 1
ATOM 701 C CA . CYS A 1 88 ? 22.707 0.353 21.552 1.00 38.97 88 CYS A CA 1
ATOM 702 C C . CYS A 1 88 ? 23.172 0.364 23.008 1.00 38.97 88 CYS A C 1
ATOM 704 O O . CYS A 1 88 ? 24.370 0.424 23.277 1.00 38.97 88 CYS A O 1
ATOM 706 N N . ARG A 1 89 ? 22.236 0.382 23.963 1.00 38.03 89 ARG A N 1
ATOM 707 C CA . ARG A 1 89 ? 22.589 0.078 25.347 1.00 38.03 89 ARG A CA 1
ATOM 708 C C . ARG A 1 89 ? 23.033 -1.384 25.354 1.00 38.03 89 ARG A C 1
ATOM 710 O O . ARG A 1 89 ? 22.270 -2.217 24.861 1.00 38.03 89 ARG A O 1
ATOM 717 N N . PRO A 1 90 ? 24.223 -1.714 25.875 1.00 37.53 90 PRO A N 1
ATOM 718 C CA . PRO A 1 90 ? 24.581 -3.104 26.082 1.00 37.53 90 PRO A CA 1
ATOM 719 C C . PRO A 1 90 ? 23.523 -3.722 27.000 1.00 37.53 90 PRO A C 1
ATOM 721 O O . PRO A 1 90 ? 23.307 -3.259 28.120 1.00 37.53 90 PRO A O 1
ATOM 724 N N . ILE A 1 91 ? 22.810 -4.724 26.487 1.00 51.75 91 ILE A N 1
ATOM 725 C CA . ILE A 1 91 ? 21.884 -5.538 27.269 1.00 51.75 91 ILE A CA 1
ATOM 726 C C . ILE A 1 91 ? 22.759 -6.361 28.213 1.00 51.75 91 ILE A C 1
ATOM 728 O O . ILE A 1 91 ? 23.267 -7.421 27.863 1.00 51.75 91 ILE A O 1
ATOM 732 N N . SER A 1 92 ? 22.984 -5.845 29.417 1.00 48.97 92 SER A N 1
ATOM 733 C CA . SER A 1 92 ? 23.607 -6.579 30.512 1.00 48.97 92 SER A CA 1
ATOM 734 C C . SER A 1 92 ? 22.579 -7.524 31.134 1.00 48.97 92 SER A C 1
ATOM 736 O O . SER A 1 92 ? 22.168 -7.338 32.272 1.00 48.97 92 SER A O 1
ATOM 738 N N . THR A 1 93 ? 22.088 -8.506 30.383 1.00 48.31 93 THR A N 1
ATOM 739 C CA . THR A 1 93 ? 21.425 -9.681 30.966 1.00 48.31 93 THR A CA 1
ATOM 740 C C . THR A 1 93 ? 21.581 -10.874 30.023 1.00 48.31 93 THR A C 1
ATOM 742 O O . THR A 1 93 ? 21.121 -10.821 28.884 1.00 48.31 93 THR A O 1
ATOM 745 N N . PRO A 1 94 ? 22.211 -11.974 30.471 1.00 43.81 94 PRO A N 1
ATOM 746 C CA . PRO A 1 94 ? 22.252 -13.213 29.722 1.00 43.81 94 PRO A CA 1
ATOM 747 C C . PRO A 1 94 ? 20.987 -13.990 30.073 1.00 43.81 94 PRO A C 1
ATOM 749 O O . PRO A 1 94 ? 20.956 -14.696 31.080 1.00 43.81 94 PRO A O 1
ATOM 752 N N . ARG A 1 95 ? 19.906 -13.832 29.308 1.00 41.94 95 ARG A N 1
ATOM 753 C CA . ARG A 1 95 ? 18.805 -14.798 29.377 1.00 41.94 95 ARG A CA 1
ATOM 754 C C . ARG A 1 95 ? 17.946 -14.784 28.116 1.00 41.94 95 ARG A C 1
ATOM 756 O O . ARG A 1 95 ? 17.296 -13.798 27.799 1.00 41.94 95 ARG A O 1
ATOM 763 N N . CYS A 1 96 ? 17.950 -15.950 27.479 1.00 37.84 96 CYS A N 1
ATOM 764 C CA . CYS A 1 96 ? 16.992 -16.452 26.502 1.00 37.84 96 CYS A CA 1
ATOM 765 C C . CYS A 1 96 ? 17.102 -15.919 25.067 1.00 37.84 96 CYS A C 1
ATOM 767 O O . CYS A 1 96 ? 16.208 -15.266 24.543 1.00 37.84 96 CYS A O 1
ATOM 769 N N . CYS A 1 97 ? 18.137 -16.404 24.372 1.00 39.62 97 CYS A N 1
ATOM 770 C CA . CYS A 1 97 ? 17.899 -17.124 23.118 1.00 39.62 97 CYS A CA 1
ATOM 771 C C . CYS A 1 97 ? 16.883 -18.249 23.367 1.00 39.62 97 CYS A C 1
ATOM 773 O O . CYS A 1 97 ? 17.275 -19.327 23.809 1.00 39.62 97 CYS A O 1
ATOM 775 N N . THR A 1 98 ? 15.595 -18.029 23.117 1.00 36.94 98 THR A N 1
ATOM 776 C CA . THR A 1 98 ? 14.686 -19.117 22.725 1.00 36.94 98 THR A CA 1
ATOM 777 C C . THR A 1 98 ? 13.482 -18.524 22.004 1.00 36.94 98 THR A C 1
ATOM 779 O O . THR A 1 98 ? 12.704 -17.795 22.603 1.00 36.94 98 THR A O 1
ATOM 782 N N . THR A 1 99 ? 13.405 -18.823 20.707 1.00 39.25 99 THR A N 1
ATOM 783 C CA . THR A 1 99 ? 12.193 -19.058 19.914 1.00 39.25 99 THR A CA 1
ATOM 784 C C . THR A 1 99 ? 10.986 -18.163 20.181 1.00 39.25 99 THR A C 1
ATOM 786 O O . THR A 1 99 ? 10.295 -18.362 21.167 1.00 39.25 99 THR A O 1
ATOM 789 N N . ILE A 1 100 ? 10.651 -17.3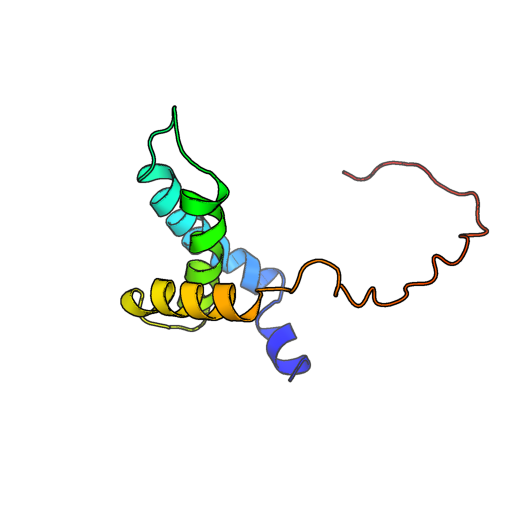08 19.216 1.00 41.38 100 ILE A N 1
ATOM 790 C CA . ILE A 1 100 ? 9.296 -17.191 18.657 1.00 41.38 100 ILE A CA 1
ATOM 791 C C . ILE A 1 100 ? 9.496 -16.638 17.242 1.00 41.38 100 ILE A C 1
ATOM 793 O O . ILE A 1 100 ? 9.960 -15.512 17.061 1.00 41.38 100 ILE A O 1
ATOM 797 N N . TRP A 1 101 ? 9.265 -17.519 16.270 1.00 39.38 101 TRP A N 1
ATOM 798 C CA . TRP A 1 101 ? 8.850 -17.135 14.927 1.00 39.38 101 TRP A CA 1
ATOM 799 C C . TRP A 1 101 ? 7.524 -16.379 15.006 1.00 39.38 101 TRP A C 1
ATO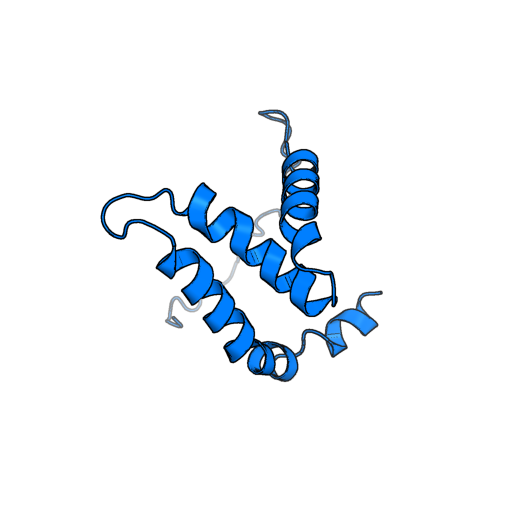M 801 O O . TRP A 1 101 ? 6.676 -16.809 15.822 1.00 39.38 101 TRP A O 1
#